Protein AF-A0A1V5KBZ5-F1 (afdb_monomer_lite)

Structure (mmCIF, N/CA/C/O backbone):
data_AF-A0A1V5KBZ5-F1
#
_entry.id   AF-A0A1V5KBZ5-F1
#
loop_
_atom_site.group_PDB
_atom_site.id
_atom_site.type_symbol
_atom_site.label_atom_id
_atom_site.label_alt_id
_atom_site.label_comp_id
_atom_site.label_asym_id
_atom_site.label_entity_id
_atom_site.label_seq_id
_atom_site.pdbx_PDB_ins_code
_atom_site.Cartn_x
_atom_site.Cartn_y
_atom_site.Cartn_z
_atom_site.occupancy
_atom_site.B_iso_or_equiv
_atom_site.auth_seq_id
_atom_site.auth_comp_id
_atom_site.auth_asym_id
_atom_site.auth_atom_id
_atom_site.pdbx_PDB_model_num
ATOM 1 N N . MET A 1 1 ? 6.902 -9.444 1.745 1.00 89.81 1 MET A N 1
ATOM 2 C CA . MET A 1 1 ? 5.623 -9.210 2.448 1.00 89.81 1 MET A CA 1
ATOM 3 C C . MET A 1 1 ? 5.827 -8.009 3.348 1.00 89.81 1 MET A C 1
ATOM 5 O O . MET A 1 1 ? 6.862 -7.970 4.000 1.00 89.81 1 MET A O 1
ATOM 9 N N . PHE A 1 2 ? 4.895 -7.055 3.365 1.00 94.56 2 PHE A N 1
ATOM 10 C CA . PHE A 1 2 ? 5.008 -5.824 4.160 1.00 94.56 2 PHE A CA 1
ATOM 11 C C . PHE A 1 2 ? 3.681 -5.501 4.863 1.00 94.56 2 PHE A C 1
ATOM 13 O O . PHE A 1 2 ? 2.633 -5.785 4.280 1.00 94.56 2 PHE A O 1
ATOM 20 N N . PRO A 1 3 ? 3.692 -4.930 6.080 1.00 96.50 3 PRO A N 1
ATOM 21 C CA . PRO A 1 3 ? 2.486 -4.398 6.711 1.00 96.50 3 PRO A CA 1
ATOM 22 C C . PRO A 1 3 ? 2.119 -3.024 6.133 1.00 96.50 3 PRO A C 1
ATOM 24 O O . PRO A 1 3 ? 2.846 -2.491 5.297 1.00 96.50 3 PRO A O 1
ATOM 27 N N . ALA A 1 4 ? 1.030 -2.419 6.613 1.00 96.81 4 ALA A N 1
ATOM 28 C CA . ALA A 1 4 ? 0.777 -0.996 6.391 1.00 96.81 4 ALA A CA 1
ATOM 29 C C . ALA A 1 4 ? 1.872 -0.169 7.096 1.00 96.81 4 ALA A C 1
ATOM 31 O O . ALA A 1 4 ? 1.922 -0.084 8.327 1.00 96.81 4 ALA A O 1
ATOM 32 N N . LEU A 1 5 ? 2.811 0.372 6.317 1.00 94.56 5 LEU A N 1
ATOM 33 C CA . LEU A 1 5 ? 4.002 1.041 6.838 1.00 94.56 5 LEU A CA 1
ATOM 34 C C . LEU A 1 5 ? 3.644 2.419 7.412 1.00 94.56 5 LEU A C 1
ATOM 36 O O . LEU A 1 5 ? 2.995 3.232 6.758 1.00 94.56 5 LEU A O 1
ATOM 40 N N . GLY A 1 6 ? 4.083 2.685 8.644 1.00 93.94 6 GLY A N 1
ATOM 41 C CA . GLY A 1 6 ? 3.926 3.988 9.303 1.00 93.94 6 GLY A CA 1
ATOM 42 C C . GLY A 1 6 ? 2.551 4.265 9.926 1.00 93.94 6 GLY A C 1
ATOM 43 O O . GLY A 1 6 ? 2.413 5.260 10.632 1.00 93.94 6 GLY A O 1
ATOM 44 N N . THR A 1 7 ? 1.549 3.398 9.745 1.00 93.00 7 THR A N 1
ATOM 45 C CA . THR A 1 7 ? 0.150 3.671 10.150 1.00 93.00 7 THR A CA 1
ATOM 46 C C . THR A 1 7 ? -0.184 3.314 11.603 1.00 93.00 7 THR A C 1
ATOM 48 O O . THR A 1 7 ? -1.318 3.491 12.037 1.00 93.00 7 THR A O 1
ATOM 51 N N . GLY A 1 8 ? 0.768 2.737 12.342 1.00 88.12 8 GLY A N 1
ATOM 52 C CA . GLY A 1 8 ? 0.629 2.417 13.766 1.00 88.12 8 GLY A CA 1
ATOM 53 C C . GLY A 1 8 ? 1.012 3.608 14.645 1.00 88.12 8 GLY A C 1
ATOM 54 O O . GLY A 1 8 ? 0.466 4.696 14.507 1.00 88.12 8 GLY A O 1
ATOM 55 N N . VAL A 1 9 ? 2.014 3.422 15.509 1.00 86.12 9 VAL A N 1
ATOM 56 C CA . VAL A 1 9 ? 2.544 4.485 16.392 1.00 86.12 9 VAL A CA 1
ATOM 57 C C . VAL A 1 9 ? 3.005 5.727 15.612 1.00 86.12 9 VAL A C 1
ATOM 59 O O . VAL A 1 9 ? 2.952 6.832 16.138 1.00 86.12 9 VAL A O 1
ATOM 62 N N . GLY A 1 10 ? 3.409 5.563 14.347 1.00 82.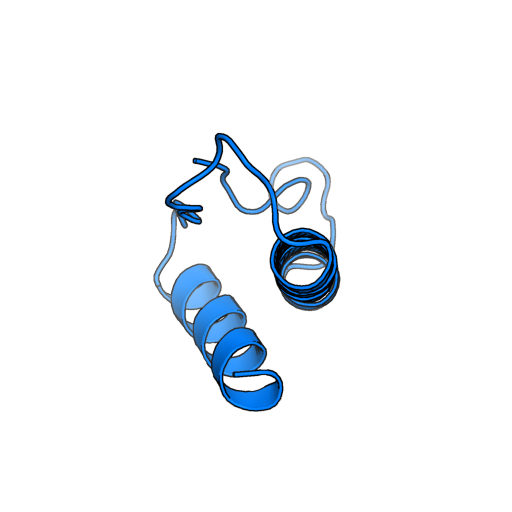62 10 GLY A N 1
ATOM 63 C CA . GLY A 1 10 ? 3.816 6.669 13.477 1.00 82.62 10 GLY A CA 1
ATOM 64 C C . GLY A 1 10 ? 2.679 7.581 13.000 1.00 82.62 10 GLY A C 1
ATOM 65 O O . GLY A 1 10 ? 2.965 8.642 12.457 1.00 82.62 10 GLY A O 1
ATOM 66 N N . GLY A 1 11 ? 1.409 7.196 13.182 1.00 91.12 11 GLY A N 1
ATOM 67 C CA . GLY A 1 11 ? 0.249 8.037 12.863 1.00 91.12 11 GLY A CA 1
ATOM 68 C C . GLY A 1 11 ? 0.074 8.391 11.381 1.00 91.12 11 GLY A C 1
ATOM 69 O O . GLY A 1 11 ? -0.717 9.276 11.061 1.00 91.12 11 GLY A O 1
ATOM 70 N N . PHE A 1 12 ? 0.794 7.733 10.467 1.00 96.56 12 PHE A N 1
ATOM 71 C CA . PHE A 1 12 ? 0.652 7.983 9.035 1.00 96.56 12 PHE A CA 1
ATOM 72 C C . PHE A 1 12 ? -0.744 7.568 8.553 1.00 96.56 12 PHE A C 1
ATOM 74 O O . PHE A 1 12 ? -1.273 6.539 8.981 1.00 96.56 12 PHE A O 1
ATOM 81 N N . SER A 1 13 ? -1.345 8.357 7.656 1.00 97.25 13 SER A N 1
ATOM 82 C CA . SER A 1 13 ? -2.682 8.053 7.127 1.00 97.25 13 SER A CA 1
ATOM 83 C C . SER A 1 13 ? -2.679 6.693 6.435 1.00 97.25 13 SER A C 1
ATOM 85 O O . SER A 1 13 ? -1.849 6.416 5.569 1.00 97.25 13 SER A O 1
ATOM 87 N N . LEU A 1 14 ? -3.640 5.852 6.813 1.00 97.12 14 LEU A N 1
ATOM 88 C CA . LEU A 1 14 ? -3.829 4.530 6.228 1.00 97.12 14 LEU A CA 1
ATOM 89 C C . LEU A 1 14 ? -4.186 4.621 4.740 1.00 97.12 14 LEU A C 1
ATOM 91 O O . LEU A 1 14 ? -3.707 3.825 3.940 1.00 97.12 14 LEU A O 1
ATOM 95 N N . GLU A 1 15 ? -4.985 5.616 4.369 1.00 97.12 15 GLU A N 1
ATOM 96 C CA . GLU A 1 15 ? -5.399 5.886 2.997 1.00 97.12 15 GLU A CA 1
ATOM 97 C C . GLU A 1 15 ? -4.199 6.302 2.140 1.00 97.12 15 GLU A C 1
ATOM 99 O O . GLU A 1 15 ? -3.980 5.724 1.077 1.00 97.12 15 GLU A O 1
ATOM 104 N N . LYS A 1 16 ? -3.365 7.229 2.638 1.00 97.81 16 LYS A N 1
ATOM 105 C CA . LYS A 1 16 ? -2.121 7.622 1.956 1.00 97.81 16 LYS A CA 1
ATOM 106 C C . LYS A 1 16 ? -1.095 6.497 1.898 1.00 97.81 16 LYS A C 1
ATOM 108 O O . LYS A 1 16 ? -0.413 6.352 0.889 1.00 97.81 16 LYS A O 1
ATOM 113 N N . CYS A 1 17 ? -1.008 5.676 2.942 1.00 97.62 17 CYS A N 1
ATOM 114 C CA . CYS A 1 17 ? -0.183 4.471 2.951 1.00 97.62 17 CYS A CA 1
ATOM 115 C C . CYS A 1 17 ? -0.593 3.512 1.829 1.00 97.62 17 CYS A C 1
ATOM 117 O O . CYS A 1 17 ? 0.250 3.103 1.033 1.00 97.62 17 CYS A O 1
ATOM 119 N N . ALA A 1 18 ? -1.887 3.200 1.734 1.00 97.31 18 ALA A N 1
ATOM 120 C CA . ALA A 1 18 ? -2.421 2.302 0.719 1.00 97.31 18 ALA A CA 1
ATOM 121 C C . ALA A 1 18 ? -2.223 2.840 -0.703 1.00 97.31 18 ALA A C 1
ATOM 123 O O . ALA A 1 18 ? -1.833 2.075 -1.583 1.00 97.31 18 ALA A O 1
ATOM 124 N N . GLU A 1 19 ? -2.458 4.135 -0.925 1.00 97.38 19 GLU A N 1
ATOM 125 C CA . GLU A 1 19 ? -2.212 4.814 -2.204 1.00 97.38 19 GLU A CA 1
ATOM 126 C C . GLU A 1 19 ? -0.757 4.629 -2.648 1.00 97.38 19 GLU A C 1
ATOM 128 O O . GLU A 1 19 ? -0.502 3.938 -3.634 1.00 97.38 19 GLU A O 1
ATOM 133 N N . ILE A 1 20 ? 0.192 5.126 -1.848 1.00 97.44 20 ILE A N 1
ATOM 134 C CA . ILE A 1 20 ? 1.622 5.099 -2.178 1.00 97.44 20 ILE A CA 1
ATOM 135 C C . ILE A 1 20 ? 2.110 3.659 -2.359 1.00 97.44 20 ILE A C 1
ATOM 137 O O . ILE A 1 20 ? 2.704 3.322 -3.378 1.00 97.44 20 ILE A O 1
ATOM 141 N N . MET A 1 21 ? 1.847 2.773 -1.393 1.00 97.31 21 MET A N 1
ATOM 142 C CA . MET A 1 21 ? 2.375 1.407 -1.446 1.00 97.31 21 MET A CA 1
ATOM 143 C C . MET A 1 21 ? 1.861 0.628 -2.660 1.00 97.31 21 MET A C 1
ATOM 145 O O . MET A 1 21 ? 2.613 -0.151 -3.249 1.00 97.31 21 MET A O 1
ATOM 149 N N . THR A 1 22 ? 0.595 0.810 -3.041 1.00 96.69 22 THR A N 1
ATOM 150 C CA . THR A 1 22 ? 0.020 0.081 -4.179 1.00 96.69 22 THR A CA 1
ATOM 151 C C . THR A 1 22 ? 0.523 0.653 -5.508 1.00 96.69 22 THR A C 1
ATOM 153 O O . THR A 1 22 ? 0.845 -0.117 -6.416 1.00 96.69 22 THR A O 1
ATOM 156 N N . GLU A 1 23 ? 0.660 1.978 -5.617 1.00 96.88 23 GLU A N 1
ATOM 157 C CA . GLU A 1 23 ? 1.231 2.646 -6.793 1.00 96.88 23 GLU A CA 1
ATOM 158 C C . GLU A 1 23 ? 2.688 2.251 -7.036 1.00 96.88 23 GLU A C 1
ATOM 160 O O . GLU A 1 23 ? 3.038 1.901 -8.165 1.00 96.88 23 GLU A O 1
ATOM 165 N N . GLU A 1 24 ? 3.509 2.213 -5.986 1.00 97.06 24 GLU A N 1
ATOM 166 C CA . GLU A 1 24 ? 4.915 1.808 -6.072 1.00 97.06 24 GLU A CA 1
ATOM 167 C C . GLU A 1 24 ? 5.064 0.344 -6.494 1.00 97.06 24 GLU A C 1
ATOM 169 O O . GLU A 1 24 ? 5.879 0.018 -7.356 1.00 97.06 24 GLU A O 1
ATOM 174 N N . VAL A 1 25 ? 4.233 -0.560 -5.961 1.00 96.31 25 VAL A N 1
ATOM 175 C CA . VAL A 1 25 ? 4.246 -1.968 -6.393 1.00 96.31 25 VAL A CA 1
ATOM 176 C C . VAL A 1 25 ? 3.824 -2.105 -7.855 1.00 96.31 25 VAL A C 1
ATOM 178 O O . VAL A 1 25 ? 4.433 -2.884 -8.586 1.00 96.31 25 VAL A O 1
ATOM 181 N N . LYS A 1 26 ? 2.833 -1.335 -8.319 1.00 95.25 26 LYS A N 1
ATOM 182 C CA . LYS A 1 26 ? 2.452 -1.307 -9.741 1.00 95.25 26 LYS A CA 1
ATOM 183 C C . LYS A 1 26 ? 3.547 -0.695 -10.618 1.00 95.25 26 LYS A C 1
ATOM 185 O O . LYS A 1 26 ? 3.767 -1.178 -11.724 1.00 95.25 26 LYS A O 1
ATOM 190 N N . ALA A 1 27 ? 4.236 0.348 -10.159 1.00 96.62 27 ALA A N 1
ATOM 191 C CA . ALA A 1 27 ? 5.368 0.935 -10.872 1.00 96.62 27 ALA A CA 1
ATOM 192 C C . ALA A 1 27 ? 6.527 -0.057 -10.995 1.00 96.62 27 ALA A C 1
ATOM 194 O O . ALA A 1 27 ? 7.083 -0.223 -12.080 1.00 96.62 27 ALA A O 1
ATOM 195 N N . PHE A 1 28 ? 6.824 -0.770 -9.912 1.00 96.75 28 PHE A N 1
ATOM 196 C CA . PHE A 1 28 ? 7.812 -1.835 -9.890 1.00 96.75 28 PHE A CA 1
ATOM 197 C C . PHE A 1 28 ? 7.442 -2.986 -10.832 1.00 96.75 28 PHE A C 1
ATOM 199 O O . PHE A 1 28 ? 8.292 -3.423 -11.598 1.00 96.75 28 PHE A O 1
ATOM 206 N N . ASP A 1 29 ? 6.184 -3.438 -10.839 1.00 95.44 29 ASP A N 1
ATOM 207 C CA . ASP A 1 29 ? 5.701 -4.482 -11.755 1.00 95.44 29 ASP A CA 1
ATOM 208 C C . ASP A 1 29 ? 5.830 -4.064 -13.231 1.00 95.44 29 ASP A C 1
ATOM 210 O O . ASP A 1 29 ? 6.338 -4.825 -14.055 1.00 95.44 29 ASP A O 1
ATOM 214 N N . ARG A 1 30 ? 5.490 -2.806 -13.557 1.00 96.25 30 ARG A N 1
ATOM 215 C CA . ARG A 1 30 ? 5.687 -2.232 -14.904 1.00 96.25 30 ARG A CA 1
ATOM 216 C C . ARG A 1 30 ? 7.150 -2.212 -15.347 1.00 96.25 30 ARG A C 1
ATOM 218 O O . ARG A 1 30 ? 7.409 -2.266 -16.545 1.00 96.25 30 ARG A O 1
ATOM 225 N N . ALA A 1 31 ? 8.097 -2.154 -14.412 1.00 97.69 31 ALA A N 1
ATOM 226 C CA . ALA A 1 31 ? 9.526 -2.252 -14.707 1.00 97.69 31 ALA A CA 1
ATOM 227 C C . ALA A 1 31 ? 9.995 -3.695 -15.000 1.00 97.69 31 ALA A C 1
ATOM 229 O O . ALA A 1 31 ? 11.190 -3.912 -15.189 1.00 97.69 31 ALA A O 1
ATOM 230 N N . ALA A 1 32 ? 9.075 -4.668 -15.062 1.00 96.44 32 ALA A N 1
ATOM 231 C CA . ALA A 1 32 ? 9.324 -6.067 -15.413 1.00 96.44 32 ALA A CA 1
ATOM 232 C C . ALA A 1 32 ? 10.448 -6.711 -14.572 1.00 96.44 32 ALA A C 1
ATOM 234 O O . ALA A 1 32 ? 11.486 -7.126 -15.101 1.00 96.44 32 ALA A O 1
ATOM 235 N N . PRO A 1 33 ? 10.266 -6.811 -13.244 1.00 97.06 33 PRO A N 1
ATOM 236 C CA . PRO A 1 33 ? 11.308 -7.282 -12.351 1.00 97.06 33 PRO A CA 1
ATOM 237 C C . PRO A 1 33 ? 11.614 -8.762 -12.605 1.00 97.06 33 PRO A C 1
ATOM 239 O O . PRO A 1 33 ? 10.728 -9.615 -12.671 1.00 97.06 33 PRO A O 1
ATOM 242 N N . LEU A 1 34 ? 12.902 -9.098 -12.697 1.00 97.25 34 LEU A N 1
ATOM 243 C CA . LEU A 1 34 ? 13.321 -10.455 -13.061 1.00 97.25 34 LEU A CA 1
ATOM 244 C C . LEU A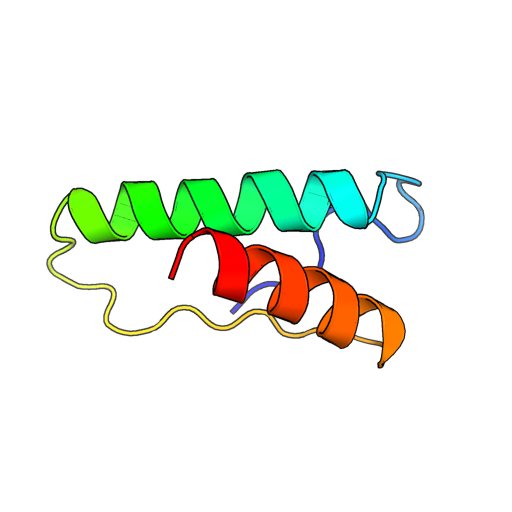 1 34 ? 13.017 -11.484 -11.959 1.00 97.25 34 LEU A C 1
ATOM 246 O O . LEU A 1 34 ? 12.562 -12.597 -12.245 1.00 97.25 34 LEU A O 1
ATOM 250 N N . HIS A 1 35 ? 13.234 -11.116 -10.695 1.00 97.38 35 HIS A N 1
ATOM 251 C CA . HIS A 1 35 ? 13.293 -12.080 -9.588 1.00 97.38 35 HIS 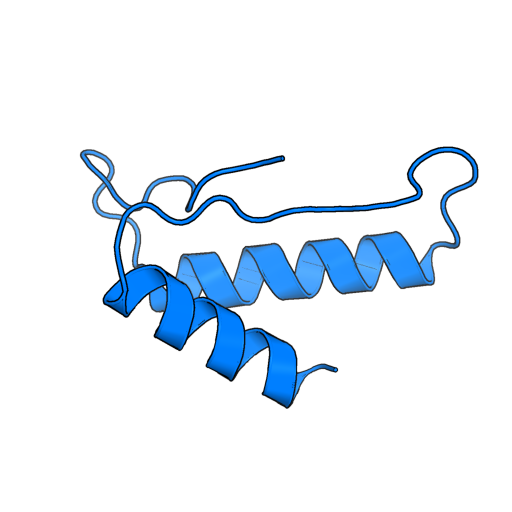A CA 1
ATOM 252 C C . HIS A 1 35 ? 12.083 -12.049 -8.649 1.00 97.38 35 HIS A C 1
ATOM 254 O O . HIS A 1 35 ? 11.727 -13.076 -8.074 1.00 97.38 35 HIS A O 1
ATOM 260 N N . VAL A 1 36 ? 11.421 -10.902 -8.495 1.00 96.56 36 VAL A N 1
ATOM 261 C CA . VAL A 1 36 ? 10.277 -10.775 -7.584 1.00 96.56 36 VAL A CA 1
ATOM 262 C C . VAL A 1 36 ? 9.013 -11.246 -8.294 1.00 96.56 36 VAL A C 1
ATOM 264 O O . VAL A 1 36 ? 8.568 -10.620 -9.247 1.00 96.56 36 VAL A O 1
ATOM 267 N N . LYS A 1 37 ? 8.434 -12.363 -7.835 1.00 95.75 37 LYS A N 1
ATOM 268 C CA . LYS A 1 37 ? 7.237 -12.971 -8.451 1.00 95.75 37 LYS A CA 1
ATOM 269 C C . LYS A 1 37 ? 5.926 -12.660 -7.734 1.00 95.75 37 LYS A C 1
ATOM 271 O O . LYS A 1 37 ? 4.859 -12.882 -8.292 1.00 95.75 37 LYS A O 1
ATOM 276 N N . LYS A 1 38 ? 5.990 -12.210 -6.479 1.00 96.19 38 LYS A N 1
ATOM 277 C CA . LYS A 1 38 ? 4.803 -11.945 -5.664 1.00 96.19 38 LYS A CA 1
ATOM 278 C C . LYS A 1 38 ? 5.096 -10.904 -4.594 1.00 96.19 38 LYS A C 1
ATOM 280 O O . LYS A 1 38 ? 6.050 -11.048 -3.831 1.00 96.19 38 LYS A O 1
ATOM 285 N N . VAL A 1 39 ? 4.220 -9.911 -4.493 1.00 96.56 39 VAL A N 1
ATOM 286 C CA . VAL A 1 39 ? 4.173 -8.963 -3.376 1.00 96.56 39 VAL A CA 1
ATOM 287 C C . VAL A 1 39 ? 2.905 -9.234 -2.571 1.00 96.56 39 VAL A C 1
ATOM 289 O O . VAL A 1 39 ? 1.851 -9.508 -3.135 1.00 96.56 39 VAL A O 1
ATOM 292 N N . ILE A 1 40 ? 3.023 -9.224 -1.242 1.00 97.62 40 ILE A N 1
ATOM 293 C CA . ILE A 1 40 ? 1.909 -9.464 -0.317 1.00 97.62 40 ILE A CA 1
ATOM 294 C C . ILE A 1 40 ? 1.897 -8.336 0.710 1.00 97.62 40 ILE A C 1
ATOM 296 O O . ILE A 1 40 ? 2.909 -8.125 1.389 1.00 97.62 40 ILE A O 1
ATOM 300 N N . PHE A 1 41 ? 0.757 -7.664 0.844 1.00 97.44 41 PHE A N 1
ATOM 301 C CA . PHE A 1 41 ? 0.482 -6.754 1.950 1.00 97.44 41 PHE A CA 1
ATOM 302 C C . PHE A 1 41 ? -0.198 -7.531 3.086 1.00 97.44 41 PHE A C 1
ATOM 304 O O . PHE A 1 41 ? -1.265 -8.108 2.894 1.00 97.44 41 PHE A O 1
ATOM 311 N N . ALA A 1 42 ? 0.450 -7.602 4.250 1.00 97.62 42 ALA A N 1
ATOM 312 C CA . ALA A 1 42 ? -0.041 -8.303 5.436 1.00 97.62 42 ALA A CA 1
ATOM 313 C C . ALA A 1 42 ? -0.687 -7.302 6.396 1.00 97.62 42 ALA A C 1
ATOM 315 O O . ALA A 1 42 ? -0.005 -6.613 7.153 1.00 97.62 42 ALA A O 1
ATOM 316 N N . LEU A 1 43 ? -2.008 -7.184 6.324 1.00 97.81 43 LEU A N 1
ATOM 317 C CA . LEU A 1 43 ? -2.751 -6.104 6.965 1.00 97.81 43 LEU A CA 1
ATOM 318 C C . LEU A 1 43 ? -3.358 -6.595 8.281 1.00 97.81 43 LEU A C 1
ATOM 320 O O . LEU A 1 43 ? -3.998 -7.640 8.324 1.00 97.81 43 LEU A O 1
ATOM 324 N N . PHE A 1 44 ? -3.123 -5.847 9.361 1.00 95.56 44 PHE A N 1
ATOM 325 C CA . PHE A 1 44 ? -3.475 -6.273 10.721 1.00 95.56 44 PHE A CA 1
ATOM 326 C C . PHE A 1 44 ? -4.986 -6.269 10.997 1.00 95.56 44 PHE A C 1
ATOM 328 O O . PHE A 1 44 ? -5.464 -7.036 11.826 1.00 95.56 44 PHE A O 1
ATOM 335 N N . SER A 1 45 ? -5.741 -5.394 10.331 1.00 96.31 45 SER A N 1
ATOM 336 C CA . SER A 1 45 ? -7.172 -5.210 10.573 1.00 96.31 45 SER A CA 1
ATOM 337 C C . SER A 1 45 ? -7.977 -5.275 9.283 1.00 96.31 45 SER A C 1
ATOM 339 O O . SER A 1 45 ? -7.468 -4.956 8.207 1.00 96.31 45 SER A O 1
ATOM 341 N N . GLN A 1 46 ? -9.264 -5.613 9.411 1.00 98.12 46 GLN A N 1
ATOM 342 C CA . GLN A 1 46 ? -10.201 -5.607 8.287 1.00 98.12 46 GLN A CA 1
ATOM 343 C C . GLN A 1 46 ? -10.278 -4.224 7.630 1.00 98.12 46 GLN A C 1
ATOM 345 O O . GLN A 1 46 ? -10.172 -4.118 6.418 1.00 98.12 46 GLN A O 1
ATOM 350 N N . LYS A 1 47 ? -10.312 -3.149 8.430 1.00 97.12 47 LYS A N 1
ATOM 351 C CA . LYS A 1 47 ? -10.275 -1.773 7.913 1.00 97.12 47 LYS A CA 1
ATOM 352 C C . LYS A 1 47 ? -9.065 -1.532 7.002 1.00 97.12 47 LYS A C 1
ATOM 354 O O . LYS A 1 47 ? -9.202 -0.908 5.956 1.00 97.12 47 LYS A O 1
ATOM 359 N N . ALA A 1 48 ? -7.876 -1.992 7.401 1.00 97.50 48 ALA A N 1
ATOM 360 C CA . ALA A 1 48 ? -6.682 -1.853 6.573 1.00 97.50 48 ALA A CA 1
ATOM 361 C C . ALA A 1 48 ? -6.800 -2.665 5.280 1.00 97.50 48 ALA A C 1
ATOM 363 O O . ALA A 1 48 ? -6.467 -2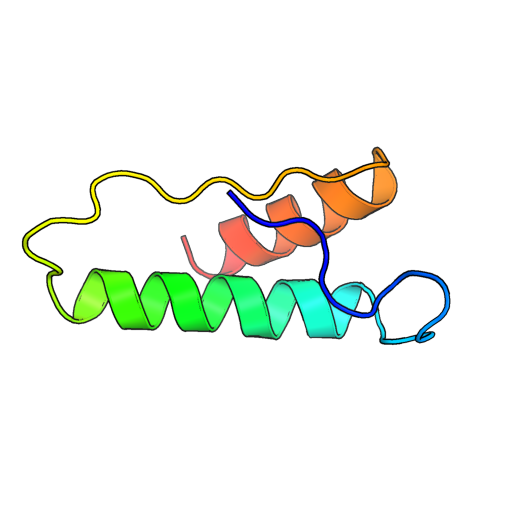.145 4.218 1.00 97.50 48 ALA A O 1
ATOM 364 N N . PHE A 1 49 ? -7.323 -3.890 5.363 1.00 98.25 49 PHE A N 1
ATOM 365 C CA . PHE A 1 49 ? -7.619 -4.705 4.188 1.00 98.25 49 PHE A CA 1
ATOM 366 C C . PHE A 1 49 ? -8.555 -3.993 3.209 1.00 98.25 49 PHE A C 1
ATOM 368 O O . PHE A 1 49 ? -8.184 -3.829 2.051 1.00 98.25 49 PHE A O 1
ATOM 375 N N . ASP A 1 50 ? -9.697 -3.495 3.678 1.00 98.44 50 ASP A N 1
ATOM 376 C CA . ASP A 1 50 ? -10.709 -2.852 2.833 1.00 98.44 50 ASP A CA 1
ATOM 377 C C . ASP A 1 50 ? -10.146 -1.612 2.118 1.00 98.44 50 ASP A C 1
ATOM 379 O O . ASP A 1 50 ? -10.404 -1.387 0.935 1.00 98.44 50 ASP A O 1
ATOM 383 N N . VAL A 1 51 ? -9.323 -0.817 2.816 1.00 98.06 51 VAL A N 1
ATOM 384 C CA . VAL A 1 51 ? -8.674 0.371 2.240 1.00 98.06 51 VAL A CA 1
ATOM 385 C C . VAL A 1 51 ? -7.672 -0.018 1.148 1.00 98.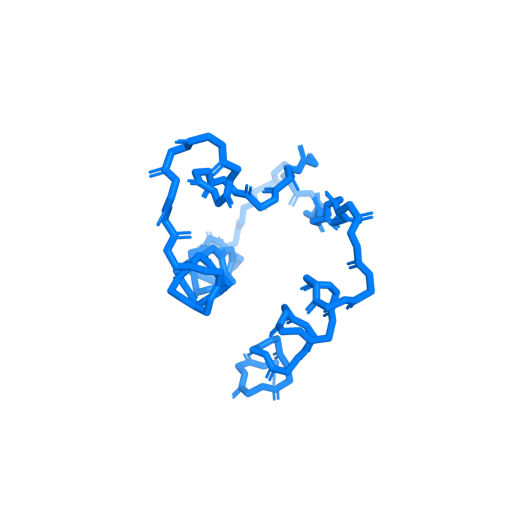06 51 VAL A C 1
ATOM 387 O O . VAL A 1 51 ? -7.698 0.560 0.060 1.00 98.06 51 VAL A O 1
ATOM 390 N N . PHE A 1 52 ? -6.811 -1.007 1.400 1.00 97.75 52 PHE A N 1
ATOM 391 C CA . PHE A 1 52 ? -5.857 -1.494 0.398 1.00 97.75 52 PHE A CA 1
ATOM 392 C C . PHE A 1 52 ? -6.558 -2.172 -0.784 1.00 97.75 52 PHE A C 1
ATOM 394 O O . PHE A 1 52 ? -6.147 -1.973 -1.924 1.00 97.75 52 PHE A O 1
ATOM 401 N N . GLU A 1 53 ? -7.628 -2.932 -0.546 1.00 97.62 53 GLU A N 1
ATOM 402 C CA . GLU A 1 53 ? -8.418 -3.562 -1.603 1.00 97.62 53 GLU A CA 1
ATOM 403 C C . GLU A 1 53 ? -9.082 -2.509 -2.500 1.00 97.62 53 GLU A C 1
ATOM 405 O O . GLU A 1 53 ? -8.998 -2.599 -3.727 1.00 97.62 53 GLU A O 1
ATOM 410 N N . ALA A 1 54 ? -9.692 -1.480 -1.908 1.00 97.31 54 ALA A N 1
ATOM 411 C CA . ALA A 1 54 ? -10.291 -0.382 -2.658 1.00 97.31 54 ALA A CA 1
ATOM 412 C C . ALA A 1 54 ? -9.251 0.357 -3.514 1.00 97.31 54 ALA A C 1
ATOM 414 O O . ALA A 1 54 ? -9.537 0.696 -4.664 1.00 97.31 54 ALA A O 1
ATOM 415 N N . MET A 1 55 ? -8.042 0.585 -2.987 1.00 96.44 55 MET A N 1
ATOM 416 C CA . MET A 1 55 ? -6.951 1.193 -3.756 1.00 96.44 55 MET A CA 1
ATOM 417 C C . MET A 1 55 ? -6.451 0.279 -4.871 1.00 96.44 55 MET A C 1
ATOM 419 O O . MET A 1 55 ? -6.318 0.733 -6.005 1.00 96.44 55 MET A O 1
ATOM 423 N N . TYR A 1 56 ? -6.260 -1.011 -4.592 1.00 94.38 56 TYR A N 1
ATOM 424 C CA . TYR A 1 56 ? -5.872 -1.990 -5.601 1.00 94.38 56 TYR A CA 1
ATOM 425 C C . TYR A 1 56 ? -6.870 -2.033 -6.761 1.00 94.38 56 TYR A C 1
ATOM 427 O O . TYR A 1 56 ? -6.449 -1.936 -7.905 1.00 94.38 56 TYR A O 1
ATOM 435 N N . ARG A 1 57 ? -8.181 -2.081 -6.490 1.00 95.38 57 ARG A N 1
ATOM 436 C CA . ARG A 1 57 ? -9.234 -2.111 -7.524 1.00 95.38 57 ARG A CA 1
ATOM 437 C C . ARG A 1 57 ? -9.277 -0.865 -8.414 1.00 95.38 57 ARG A C 1
ATOM 439 O O . ARG A 1 57 ? -9.737 -0.956 -9.544 1.00 95.38 57 ARG A O 1
ATOM 446 N N . LYS A 1 58 ? -8.825 0.295 -7.926 1.00 92.94 58 LYS A N 1
ATOM 447 C CA . LYS A 1 58 ? -8.759 1.529 -8.732 1.00 92.94 58 LYS A CA 1
ATOM 448 C C . LYS A 1 58 ? -7.628 1.508 -9.756 1.00 92.94 58 LYS A C 1
ATOM 450 O O . LYS A 1 58 ? -7.729 2.186 -10.772 1.00 92.94 58 LYS A O 1
ATOM 455 N N . ILE A 1 59 ? -6.554 0.778 -9.463 1.00 86.56 59 ILE A N 1
ATOM 456 C CA . ILE A 1 59 ? -5.333 0.754 -10.278 1.00 86.56 59 ILE A CA 1
ATOM 45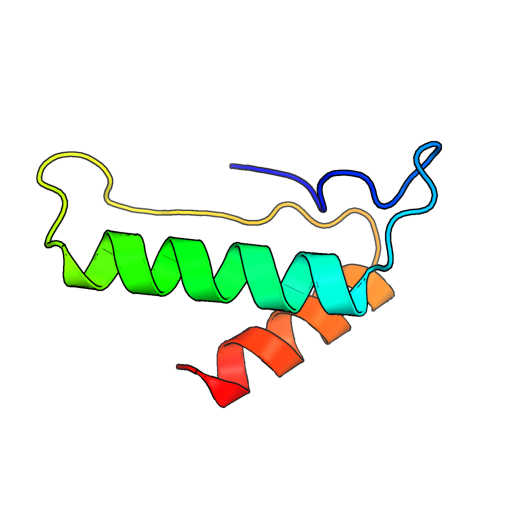7 C C . ILE A 1 59 ? -5.052 -0.625 -10.893 1.00 86.56 59 ILE A C 1
ATOM 459 O O . ILE A 1 59 ? -3.987 -0.825 -11.490 1.00 86.56 59 ILE A O 1
ATOM 463 N N . SER A 1 60 ? -5.944 -1.598 -10.669 1.00 78.69 60 SER A N 1
ATOM 464 C CA . SER A 1 60 ? -5.777 -2.984 -11.105 1.00 78.69 60 SER A CA 1
ATOM 465 C C . SER A 1 60 ? -5.882 -3.100 -12.606 1.00 78.69 60 SER A C 1
ATOM 467 O O . SER A 1 60 ? -6.929 -2.667 -13.137 1.00 78.69 60 SER A O 1
#

Foldseek 3Di:
DEEQPCVPPNVDDLLVSLQVVLVVVVVVVVVVDDPDDDDDYDYPDPVSVVSNVVNNVVVD

Sequence (60 aa):
MFPALGTGVGGFSLEKCAEIMTEEVKAFDRAAPLHVKKVIFALFSQKAFDVFEAMYRKIS

pLDDT: mean 95.42, std 3.81, range [78.69, 98.44]

Secondary structure (DSSP, 8-state):
-B--TT-STT---HHHHHHHHHHHHHHHHHT--SS-----B--SSHHHHHHHHHHHHHH-

Radius of gyration: 11.74 Å; chains: 1; bounding box: 24×21×32 Å